Protein AF-A0A1F0BUL7-F1 (afdb_monomer_lite)

pLDDT: mean 79.04, std 14.91, range [37.12, 95.81]

Structure (mmCIF, N/CA/C/O backbone):
data_AF-A0A1F0BUL7-F1
#
_entry.id   AF-A0A1F0BUL7-F1
#
loop_
_atom_site.group_PDB
_atom_site.id
_atom_site.type_symbol
_atom_site.label_atom_id
_atom_site.label_alt_id
_atom_site.label_comp_id
_atom_site.label_asym_id
_atom_site.label_entity_id
_atom_site.label_seq_id
_atom_site.pdbx_PDB_ins_code
_atom_site.Cartn_x
_atom_site.Cartn_y
_atom_site.Cartn_z
_atom_site.occupancy
_atom_site.B_iso_or_equiv
_atom_site.auth_seq_id
_atom_site.auth_comp_id
_atom_site.auth_asym_id
_atom_site.auth_atom_id
_atom_site.pdbx_PDB_model_num
ATOM 1 N N . ASP A 1 1 ? 21.429 -2.472 -15.759 1.00 37.12 1 ASP A N 1
ATOM 2 C CA . ASP A 1 1 ? 20.897 -1.099 -15.685 1.00 37.12 1 ASP A CA 1
ATOM 3 C C . ASP A 1 1 ? 19.532 -1.030 -15.025 1.00 37.12 1 ASP A C 1
ATOM 5 O O . ASP A 1 1 ? 18.514 -1.022 -15.699 1.00 37.12 1 ASP A O 1
ATOM 9 N N . TYR A 1 2 ? 19.513 -0.992 -13.690 1.00 38.62 2 TYR A N 1
ATOM 10 C CA . TYR A 1 2 ? 18.310 -0.714 -12.889 1.00 38.62 2 TYR A CA 1
ATOM 11 C C . TYR A 1 2 ? 18.016 0.798 -12.779 1.00 38.62 2 TYR A C 1
ATOM 13 O O . TYR A 1 2 ? 16.975 1.184 -12.276 1.00 38.62 2 TYR A O 1
ATOM 21 N N . HIS A 1 3 ? 18.899 1.661 -13.296 1.00 43.03 3 HIS A N 1
ATOM 22 C CA . HIS A 1 3 ? 18.907 3.109 -13.048 1.00 43.03 3 HIS A CA 1
ATOM 23 C C . HIS A 1 3 ? 17.933 3.945 -13.894 1.00 43.03 3 HIS A C 1
ATOM 25 O O . HIS A 1 3 ? 17.942 5.166 -13.787 1.00 43.03 3 HIS A O 1
ATOM 31 N N . ASN A 1 4 ? 17.089 3.334 -14.730 1.00 53.06 4 ASN A N 1
ATOM 32 C CA . ASN A 1 4 ? 16.156 4.077 -15.583 1.00 53.06 4 ASN A CA 1
ATOM 33 C C . ASN A 1 4 ? 14.704 3.923 -15.100 1.00 53.06 4 ASN A C 1
ATOM 35 O O . ASN A 1 4 ? 13.832 3.528 -15.858 1.00 53.06 4 ASN A O 1
ATOM 39 N N . TYR A 1 5 ? 14.428 4.186 -13.820 1.00 55.31 5 TYR A N 1
ATOM 40 C CA . TYR A 1 5 ? 13.110 3.984 -13.183 1.00 55.31 5 TYR A CA 1
ATOM 41 C C . TYR A 1 5 ? 11.951 4.714 -13.883 1.00 55.31 5 TYR A C 1
ATOM 43 O O . TYR A 1 5 ? 10.801 4.287 -13.795 1.00 55.31 5 TYR A O 1
ATOM 51 N N . THR A 1 6 ? 12.246 5.754 -14.664 1.00 56.16 6 THR A N 1
ATOM 52 C CA . THR A 1 6 ? 11.278 6.403 -15.554 1.00 56.16 6 THR A CA 1
ATOM 53 C C . THR A 1 6 ? 10.736 5.457 -16.625 1.00 56.16 6 THR A C 1
ATOM 55 O O . THR A 1 6 ? 9.602 5.650 -17.045 1.00 56.16 6 THR A O 1
ATOM 58 N N . PHE A 1 7 ? 11.455 4.404 -17.039 1.00 57.78 7 PHE A N 1
ATOM 59 C CA . PHE A 1 7 ? 10.924 3.369 -17.937 1.00 57.78 7 PHE A CA 1
ATOM 60 C C . PHE A 1 7 ? 9.847 2.507 -17.261 1.00 57.78 7 PHE A C 1
ATOM 62 O O . PHE A 1 7 ? 8.979 1.986 -17.952 1.00 57.78 7 PHE A O 1
ATOM 69 N N . LEU A 1 8 ? 9.848 2.336 -15.936 1.00 59.22 8 LEU A N 1
ATOM 70 C CA . LEU A 1 8 ? 8.795 1.552 -15.280 1.00 59.22 8 LEU A CA 1
ATOM 71 C C . LEU A 1 8 ? 7.441 2.246 -15.412 1.00 59.22 8 LEU A C 1
ATOM 73 O O . LEU A 1 8 ? 6.450 1.594 -15.733 1.00 59.22 8 LEU A O 1
ATOM 77 N N . TRP A 1 9 ? 7.436 3.572 -15.277 1.00 58.75 9 TRP A N 1
ATOM 78 C CA . TRP A 1 9 ? 6.268 4.409 -15.528 1.00 58.75 9 TRP A CA 1
ATOM 79 C C . TRP A 1 9 ? 6.020 4.652 -17.038 1.00 58.75 9 TRP A C 1
ATOM 81 O O . TRP A 1 9 ? 4.972 4.273 -17.560 1.00 58.75 9 TRP A O 1
ATOM 91 N N . LYS A 1 10 ? 6.994 5.197 -17.789 1.00 56.12 10 LYS A N 1
ATOM 92 C CA . LYS A 1 10 ? 6.861 5.561 -19.224 1.00 56.12 10 LYS A CA 1
ATOM 93 C C . LYS A 1 10 ? 6.890 4.376 -20.190 1.00 56.12 10 LYS A C 1
ATOM 95 O O . LYS A 1 10 ? 6.319 4.432 -21.277 1.00 56.12 10 LYS A O 1
ATOM 100 N N . GLY A 1 11 ? 7.597 3.308 -19.842 1.00 56.84 11 GLY A N 1
ATOM 101 C CA . GLY A 1 11 ? 7.962 2.189 -20.728 1.00 56.84 11 GLY A CA 1
ATOM 102 C C . GLY A 1 11 ? 6.854 1.167 -20.939 1.00 56.84 11 GLY A C 1
ATOM 103 O O . GLY A 1 11 ? 7.089 0.066 -21.431 1.00 56.84 11 GLY A O 1
ATOM 104 N N . ARG A 1 12 ? 5.627 1.539 -20.593 1.00 62.12 12 ARG A N 1
ATOM 105 C CA . ARG A 1 12 ? 4.412 0.773 -20.819 1.00 62.12 12 ARG A CA 1
ATOM 106 C C . ARG A 1 12 ? 4.347 -0.607 -20.143 1.00 62.12 12 ARG A C 1
ATOM 108 O O . ARG A 1 12 ? 3.428 -1.371 -20.430 1.00 62.12 12 ARG A O 1
ATOM 115 N N . THR A 1 13 ? 5.274 -0.941 -19.244 1.00 70.81 13 THR A N 1
ATOM 116 C CA . THR A 1 13 ? 5.332 -2.256 -18.578 1.00 70.81 13 THR A CA 1
ATOM 117 C C . THR A 1 13 ? 4.027 -2.566 -17.845 1.00 70.81 13 THR A C 1
ATOM 119 O O . THR A 1 13 ? 3.487 -3.660 -17.993 1.00 70.81 13 THR A O 1
ATOM 122 N N . PHE A 1 14 ? 3.448 -1.573 -17.164 1.00 72.56 14 PHE A N 1
ATOM 123 C CA . PHE A 1 14 ? 2.159 -1.711 -16.486 1.00 72.56 14 PHE A CA 1
ATOM 124 C C . PHE A 1 14 ? 0.954 -1.876 -17.432 1.00 72.56 14 PHE A C 1
ATOM 126 O O . PHE A 1 14 ? -0.025 -2.492 -17.023 1.00 72.56 14 PHE A O 1
ATOM 133 N N . TYR A 1 15 ? 1.016 -1.459 -18.710 1.00 70.81 15 TYR A N 1
ATOM 134 C CA . TYR A 1 15 ? -0.077 -1.732 -19.672 1.00 70.81 15 TYR A CA 1
ATOM 135 C C . TYR A 1 15 ? -0.226 -3.228 -19.983 1.00 70.81 15 TYR A C 1
ATOM 137 O O . TYR A 1 15 ? -1.248 -3.644 -20.528 1.00 70.81 15 TYR A O 1
ATOM 145 N N . LYS A 1 16 ? 0.775 -4.054 -19.649 1.00 74.50 16 LYS A N 1
ATOM 146 C CA . LYS A 1 16 ? 0.668 -5.512 -19.777 1.00 74.50 16 LYS A CA 1
ATOM 147 C C . LYS A 1 16 ? -0.258 -6.127 -18.715 1.00 74.50 16 LYS A C 1
ATOM 149 O O . LYS A 1 16 ? -0.735 -7.241 -18.923 1.00 74.50 16 LYS A O 1
ATOM 154 N N . LEU A 1 17 ? -0.558 -5.421 -17.618 1.00 74.25 17 LEU A N 1
ATOM 155 C CA . LEU A 1 17 ? -1.517 -5.868 -16.602 1.00 74.25 17 LEU A CA 1
ATOM 156 C C . LEU A 1 17 ? -2.935 -5.418 -16.971 1.00 74.25 17 LEU A C 1
ATOM 158 O O . LEU A 1 17 ? -3.263 -4.235 -16.930 1.00 74.25 17 LEU A O 1
ATOM 162 N N . LYS A 1 18 ? -3.817 -6.379 -17.280 1.00 67.56 18 LYS A N 1
ATOM 163 C CA . LYS A 1 18 ? -5.204 -6.101 -17.713 1.00 67.56 18 LYS A CA 1
ATOM 164 C C . LYS A 1 18 ? -6.108 -5.465 -16.631 1.00 67.56 18 LYS A C 1
ATOM 166 O O . LYS A 1 18 ? -7.183 -4.962 -16.970 1.00 67.56 18 LYS A O 1
ATOM 171 N N . GLY A 1 19 ? -5.660 -5.413 -15.375 1.00 66.94 19 GLY A N 1
ATOM 172 C CA . GLY A 1 19 ? -6.408 -4.873 -14.228 1.00 66.94 19 GLY A CA 1
ATOM 173 C C . GLY A 1 19 ? -5.952 -3.505 -13.709 1.00 66.94 19 GLY A C 1
ATOM 174 O O . GLY A 1 19 ? -6.439 -3.044 -12.681 1.00 66.94 19 GLY A O 1
ATOM 175 N N . LEU A 1 20 ? -5.019 -2.840 -14.394 1.00 68.56 20 LEU A N 1
ATOM 176 C CA . LEU A 1 20 ? -4.566 -1.506 -14.001 1.00 68.56 20 LEU A CA 1
ATOM 177 C C . LEU A 1 20 ? -5.295 -0.411 -14.780 1.00 68.56 20 LEU A C 1
ATOM 179 O O . LEU A 1 20 ? -5.622 -0.553 -15.962 1.00 68.56 20 LEU A O 1
ATOM 183 N N . LYS A 1 21 ? -5.549 0.696 -14.093 1.00 66.00 21 LYS A N 1
ATOM 184 C CA . LYS A 1 21 ? -5.908 1.989 -14.653 1.00 66.00 21 LYS A CA 1
ATOM 185 C C . LYS A 1 21 ? -4.719 2.914 -14.413 1.00 66.00 21 LYS A C 1
ATOM 187 O O . LYS A 1 21 ? -4.454 3.331 -13.292 1.00 66.00 21 LYS A O 1
ATOM 192 N N . ILE A 1 22 ? -3.998 3.239 -15.478 1.00 63.38 22 ILE A N 1
ATOM 193 C CA . ILE A 1 22 ? -2.973 4.278 -15.402 1.00 63.38 22 ILE A CA 1
ATOM 194 C C . ILE A 1 22 ? -3.713 5.604 -15.255 1.00 63.38 22 ILE A C 1
ATOM 196 O O . ILE A 1 22 ? -4.494 5.981 -16.130 1.00 63.38 22 ILE A O 1
ATOM 200 N N . VAL A 1 23 ? -3.521 6.253 -14.112 1.00 59.62 23 VAL A N 1
ATOM 201 C CA . VAL A 1 23 ? -4.014 7.599 -13.850 1.00 59.62 23 VAL A CA 1
ATOM 202 C C . VAL A 1 23 ? -2.789 8.487 -13.952 1.00 59.62 23 VAL A C 1
ATOM 204 O O . VAL A 1 23 ? -2.089 8.706 -12.973 1.00 59.62 23 VAL A O 1
ATOM 207 N N . ASP A 1 24 ? -2.487 8.939 -15.168 1.00 57.34 24 ASP A N 1
ATOM 208 C CA . ASP A 1 24 ? -1.490 9.991 -15.326 1.00 57.34 24 ASP A CA 1
ATOM 209 C C . ASP A 1 24 ? -2.144 11.278 -14.843 1.00 57.34 24 ASP A C 1
ATOM 211 O O . ASP A 1 24 ? -2.910 11.929 -15.554 1.00 57.34 24 ASP A O 1
ATOM 215 N N . ASN A 1 25 ? -1.968 11.559 -13.559 1.00 51.84 25 ASN A N 1
ATOM 216 C CA . ASN A 1 25 ? -2.316 12.857 -13.044 1.00 51.84 25 ASN A CA 1
ATOM 217 C C . ASN A 1 25 ? -1.166 13.754 -13.503 1.00 51.84 25 ASN A C 1
ATOM 219 O O . ASN A 1 25 ? -0.118 13.765 -12.862 1.00 51.84 25 ASN A O 1
ATOM 223 N N . ASP A 1 26 ? -1.354 14.470 -14.619 1.00 47.72 26 ASP A N 1
ATOM 224 C CA . ASP A 1 26 ? -0.507 15.582 -15.099 1.00 47.72 26 ASP A CA 1
ATOM 225 C C . ASP A 1 26 ? -0.521 16.754 -14.084 1.00 47.72 26 ASP A C 1
ATOM 227 O O . ASP A 1 26 ? -0.686 17.930 -14.418 1.00 47.72 26 ASP A O 1
ATOM 231 N N . SER A 1 27 ? -0.429 16.431 -12.795 1.00 47.50 27 SER A N 1
ATOM 232 C CA . SER A 1 27 ? -0.406 17.361 -11.692 1.00 47.50 27 SER A CA 1
ATOM 233 C C . SER A 1 27 ? 0.855 18.198 -11.811 1.00 47.50 27 SER A C 1
ATOM 235 O O . SER A 1 27 ? 1.972 17.685 -11.886 1.00 47.50 27 SER A O 1
ATOM 237 N N . GLN A 1 28 ? 0.668 19.514 -11.788 1.00 44.41 28 GLN A N 1
ATOM 238 C CA . GLN A 1 28 ? 1.758 20.479 -11.702 1.00 44.41 28 GLN A CA 1
ATOM 239 C C . GLN A 1 28 ? 2.477 20.426 -10.339 1.00 44.41 28 GLN A C 1
ATOM 241 O O . GLN A 1 28 ? 3.481 21.117 -10.166 1.00 44.41 28 GLN A O 1
ATOM 246 N N . GLU A 1 29 ? 2.033 19.584 -9.390 1.00 51.97 29 GLU A N 1
ATOM 247 C CA . GLU A 1 29 ? 2.823 19.174 -8.220 1.00 51.97 29 GLU A CA 1
ATOM 248 C C . GLU A 1 29 ? 3.930 18.196 -8.648 1.00 51.97 29 GLU A C 1
ATOM 250 O O . GLU A 1 29 ? 3.879 16.989 -8.435 1.00 51.97 29 GLU A O 1
ATOM 255 N N . ILE A 1 30 ? 4.910 18.776 -9.337 1.00 46.59 30 ILE A N 1
ATOM 256 C CA . ILE A 1 30 ? 6.298 18.358 -9.538 1.00 46.59 30 ILE A CA 1
ATOM 257 C C . ILE A 1 30 ? 6.613 16.940 -9.016 1.00 46.59 30 ILE A C 1
ATOM 259 O O . ILE A 1 30 ? 6.948 16.736 -7.850 1.00 46.59 30 ILE A O 1
ATOM 263 N N . SER A 1 31 ? 6.574 15.979 -9.943 1.00 53.09 31 SER A N 1
ATOM 264 C CA . SER A 1 31 ? 7.235 14.669 -9.861 1.00 53.09 31 SER A CA 1
ATOM 265 C C . SER A 1 31 ? 6.485 13.486 -9.241 1.00 53.09 31 SER A C 1
ATOM 267 O O . SER A 1 31 ? 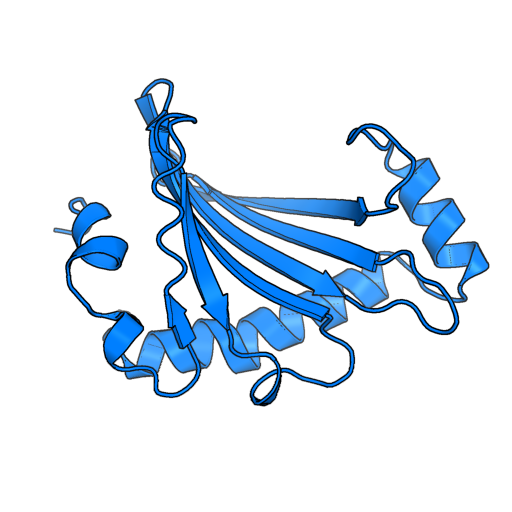7.159 12.501 -8.945 1.00 53.09 31 SER A O 1
ATOM 269 N N . ILE A 1 32 ? 5.154 13.511 -9.084 1.00 63.66 32 ILE A N 1
ATOM 270 C CA . ILE A 1 32 ? 4.381 12.318 -8.677 1.00 63.66 32 ILE A CA 1
ATOM 271 C C . ILE A 1 32 ? 3.618 11.739 -9.868 1.00 63.66 32 ILE A C 1
ATOM 273 O O . ILE A 1 32 ? 2.683 12.356 -10.364 1.00 63.66 32 ILE A O 1
ATOM 277 N N . HIS A 1 33 ? 3.964 10.521 -10.281 1.00 73.88 33 HIS A N 1
ATOM 278 C CA . HIS A 1 33 ? 3.138 9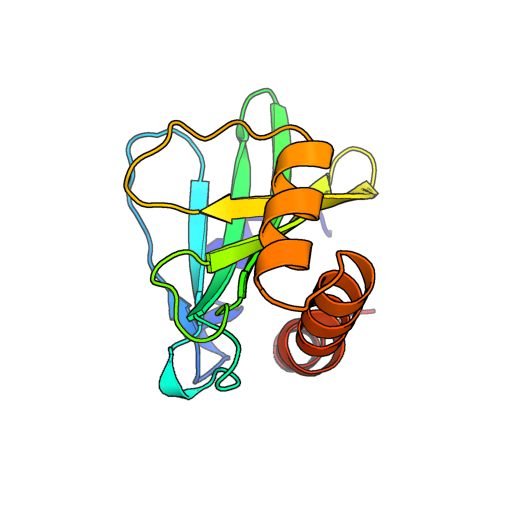.735 -11.206 1.00 73.88 33 HIS A CA 1
ATOM 279 C C . HIS A 1 33 ? 2.456 8.599 -10.459 1.00 73.88 33 HIS A C 1
ATOM 281 O O . HIS A 1 33 ? 3.103 7.978 -9.618 1.00 73.88 33 HIS A O 1
ATOM 287 N N . SER A 1 34 ? 1.203 8.274 -10.785 1.00 77.75 34 SER A N 1
ATOM 288 C CA . SER A 1 34 ? 0.489 7.165 -10.148 1.00 77.75 34 SER A CA 1
ATOM 289 C C . SER A 1 34 ? -0.116 6.170 -11.136 1.00 77.75 34 SER A C 1
ATOM 291 O O . SER A 1 34 ? -0.363 6.445 -12.311 1.00 77.75 34 SER A O 1
ATOM 293 N N . ILE A 1 35 ? -0.295 4.940 -10.662 1.00 80.69 35 ILE A N 1
ATOM 294 C CA . ILE A 1 35 ? -0.945 3.860 -11.400 1.00 80.69 35 ILE A CA 1
ATOM 295 C C . ILE A 1 35 ? -1.833 3.116 -10.420 1.00 80.69 35 ILE A C 1
ATOM 297 O O . ILE A 1 35 ? -1.327 2.472 -9.504 1.00 80.69 35 ILE A O 1
ATOM 301 N N . ASP A 1 36 ? -3.136 3.141 -10.657 1.00 84.88 36 ASP A N 1
ATOM 302 C CA . ASP A 1 36 ? -4.107 2.538 -9.755 1.00 84.88 36 ASP A CA 1
ATOM 303 C C . ASP A 1 36 ? -4.594 1.198 -10.294 1.00 84.88 36 ASP A C 1
ATOM 305 O O . ASP A 1 36 ? -4.703 0.967 -11.500 1.00 84.88 36 ASP A O 1
ATOM 309 N N . TYR A 1 37 ? -4.943 0.291 -9.396 1.00 85.81 37 TYR A N 1
ATOM 310 C CA . TYR A 1 37 ? -5.701 -0.897 -9.754 1.00 85.81 37 TYR A CA 1
ATOM 311 C C . TYR A 1 37 ? -7.165 -0.526 -9.986 1.00 85.81 37 TYR A C 1
ATOM 313 O O . TYR A 1 37 ? -7.736 0.326 -9.302 1.00 85.81 37 TYR A O 1
ATOM 321 N N . LYS A 1 38 ? -7.813 -1.196 -10.941 1.00 84.06 38 LYS A N 1
ATOM 322 C CA . LYS A 1 38 ? -9.266 -1.098 -11.087 1.00 84.06 38 LYS A CA 1
ATOM 323 C C . LYS A 1 38 ? -9.923 -1.737 -9.868 1.00 84.06 38 LYS A C 1
ATOM 325 O O . LYS A 1 38 ? -9.551 -2.835 -9.466 1.00 84.06 38 LYS A O 1
ATOM 330 N N . SER A 1 39 ? -10.949 -1.083 -9.328 1.00 80.31 39 SER A N 1
ATOM 331 C CA . SER A 1 39 ? -11.664 -1.558 -8.135 1.00 80.31 39 SER A CA 1
ATOM 332 C C . SER A 1 39 ? -12.206 -2.984 -8.274 1.00 80.31 39 SER A C 1
ATOM 334 O O . SER A 1 39 ? -12.210 -3.724 -7.298 1.00 80.31 39 SER A O 1
ATOM 336 N N . VAL A 1 40 ? -12.611 -3.389 -9.484 1.00 81.19 40 VAL A N 1
ATOM 337 C CA . VAL A 1 40 ? -13.146 -4.733 -9.777 1.00 81.19 40 VAL A CA 1
ATOM 338 C C . VAL A 1 40 ? -12.130 -5.857 -9.549 1.00 81.19 40 VAL A C 1
ATOM 340 O O . VAL A 1 40 ? -12.523 -7.004 -9.367 1.00 81.19 40 VAL A O 1
ATOM 343 N N . ASP A 1 41 ? -10.837 -5.529 -9.563 1.00 80.38 41 ASP A N 1
ATOM 344 C CA . ASP A 1 41 ? -9.736 -6.482 -9.430 1.00 80.38 41 ASP A CA 1
ATOM 345 C C . ASP A 1 41 ? -9.164 -6.517 -7.999 1.00 80.38 41 ASP A C 1
ATOM 347 O O . ASP A 1 41 ? -8.155 -7.186 -7.748 1.00 80.38 41 ASP A O 1
ATOM 351 N N . LEU A 1 42 ? -9.773 -5.781 -7.061 1.00 87.12 42 LEU A N 1
ATOM 352 C CA . LEU A 1 42 ? -9.314 -5.661 -5.680 1.00 87.12 42 LEU A CA 1
ATOM 353 C C . LEU A 1 42 ? -10.104 -6.561 -4.721 1.00 87.12 42 LEU A C 1
ATOM 355 O O . LEU A 1 42 ? -11.305 -6.761 -4.904 1.00 87.12 42 LEU A O 1
ATOM 359 N N . PRO A 1 43 ? -9.461 -7.085 -3.658 1.00 88.38 43 PRO A N 1
ATOM 360 C CA . PRO A 1 43 ? -10.186 -7.715 -2.563 1.00 88.38 43 PRO A CA 1
ATOM 361 C C . PRO A 1 43 ? -11.205 -6.746 -1.950 1.00 88.38 43 PRO A C 1
ATOM 363 O O . PRO A 1 43 ? -10.937 -5.552 -1.847 1.00 88.38 43 PRO A O 1
ATOM 366 N N . ASN A 1 44 ? -12.338 -7.263 -1.465 1.00 88.56 44 ASN A N 1
ATOM 367 C CA . ASN A 1 44 ? -13.426 -6.437 -0.916 1.00 88.56 44 ASN A CA 1
ATOM 368 C C . ASN A 1 44 ? -12.989 -5.511 0.227 1.00 88.56 44 ASN A C 1
ATOM 370 O O . ASN A 1 44 ? -13.577 -4.447 0.419 1.00 88.56 44 ASN A O 1
ATOM 374 N N . THR A 1 45 ? -11.972 -5.913 0.988 1.00 90.75 45 THR A N 1
ATOM 375 C CA . THR A 1 45 ? -11.431 -5.130 2.099 1.00 90.75 45 THR A CA 1
ATOM 376 C C . THR A 1 45 ? -10.526 -3.984 1.649 1.00 90.75 45 THR A C 1
ATOM 378 O O . THR A 1 45 ? -10.211 -3.110 2.449 1.00 90.75 45 THR A O 1
ATOM 381 N N . ILE A 1 46 ? -10.155 -3.924 0.369 1.00 92.19 46 ILE A N 1
ATOM 382 C CA . ILE A 1 46 ? -9.334 -2.861 -0.205 1.00 92.19 46 ILE A CA 1
ATOM 383 C C . ILE A 1 46 ? -10.236 -1.839 -0.906 1.00 92.19 46 ILE A C 1
ATOM 385 O O . ILE A 1 46 ? -11.044 -2.162 -1.779 1.00 92.19 46 ILE A O 1
ATOM 389 N N . HIS A 1 47 ? -10.108 -0.580 -0.491 1.00 90.31 47 HIS A N 1
ATOM 390 C CA . HIS A 1 47 ? -10.734 0.577 -1.118 1.00 90.31 47 HIS A CA 1
ATOM 391 C C . HIS A 1 47 ? -10.049 0.968 -2.415 1.00 90.31 47 HIS A C 1
ATOM 393 O O . HIS A 1 47 ? -10.698 1.032 -3.458 1.00 90.31 47 HIS A O 1
ATOM 399 N N . SER A 1 48 ? -8.750 1.212 -2.333 1.00 89.62 48 SER A N 1
ATOM 400 C CA . SER A 1 48 ? -7.892 1.538 -3.460 1.00 89.62 48 SER A CA 1
ATOM 401 C C . SER A 1 48 ? -6.512 0.946 -3.216 1.00 89.62 48 SER A C 1
ATOM 403 O O . SER A 1 48 ? -6.105 0.702 -2.079 1.00 89.62 48 SER A O 1
ATOM 405 N N . LEU A 1 49 ? -5.814 0.676 -4.306 1.00 91.12 49 LEU A N 1
ATOM 406 C CA . LEU A 1 49 ? -4.442 0.200 -4.312 1.00 91.12 49 LEU A CA 1
ATOM 407 C C . LEU A 1 49 ? -3.787 0.797 -5.548 1.00 91.12 49 LEU A C 1
ATOM 409 O O . LEU A 1 49 ? -4.357 0.713 -6.639 1.00 91.12 49 LEU A O 1
ATOM 413 N N . GLY A 1 50 ? -2.597 1.355 -5.385 1.00 88.12 50 GLY A N 1
ATOM 414 C CA . GLY A 1 50 ? -1.872 1.958 -6.489 1.00 88.12 50 GLY A CA 1
ATOM 415 C C . GLY A 1 50 ? -0.385 2.081 -6.213 1.00 88.12 50 GLY A C 1
ATOM 416 O O . GLY A 1 50 ? 0.075 1.967 -5.078 1.00 88.12 50 GLY A O 1
ATOM 417 N N . TYR A 1 51 ? 0.362 2.293 -7.286 1.00 85.88 51 TYR A N 1
ATOM 418 C CA . TYR A 1 51 ? 1.756 2.698 -7.242 1.00 85.88 51 TYR A CA 1
ATOM 419 C C . TYR A 1 51 ? 1.830 4.212 -7.357 1.00 85.88 51 TYR A C 1
ATOM 421 O O . TYR A 1 51 ? 1.077 4.801 -8.131 1.00 85.88 51 TYR A O 1
ATOM 429 N N . TYR A 1 52 ? 2.787 4.819 -6.671 1.00 82.12 52 TYR A N 1
ATOM 430 C CA . TYR A 1 52 ? 3.185 6.197 -6.909 1.00 82.12 52 TYR A CA 1
ATOM 431 C C . TYR A 1 52 ? 4.702 6.289 -7.062 1.00 82.12 52 TYR A C 1
ATOM 433 O O . TYR A 1 52 ? 5.455 5.511 -6.481 1.00 82.12 52 TYR A O 1
ATOM 441 N N . PHE A 1 53 ? 5.168 7.221 -7.882 1.00 80.44 53 PHE A N 1
ATOM 442 C CA . PHE A 1 53 ? 6.577 7.363 -8.228 1.00 80.44 53 PHE A CA 1
ATOM 443 C C . PHE A 1 53 ? 7.002 8.807 -8.032 1.00 80.44 53 PHE A C 1
ATOM 445 O O . PHE A 1 53 ? 6.434 9.686 -8.670 1.00 80.44 53 PHE A O 1
ATOM 452 N N . TYR A 1 54 ? 8.024 9.017 -7.203 1.00 77.81 54 TYR A N 1
ATOM 453 C CA . TYR A 1 54 ? 8.734 10.283 -7.069 1.00 77.81 54 TYR A CA 1
ATOM 454 C C . TYR A 1 54 ? 10.004 10.234 -7.912 1.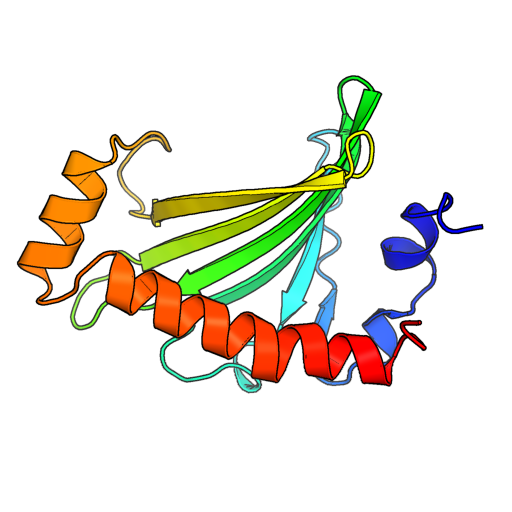00 77.81 54 TYR A C 1
ATOM 456 O O . TYR A 1 54 ? 10.882 9.415 -7.633 1.00 77.81 54 TYR A O 1
ATOM 464 N N . PHE A 1 55 ? 10.129 11.107 -8.915 1.00 74.50 55 PHE A N 1
ATOM 465 C CA . PHE A 1 55 ? 11.347 11.217 -9.730 1.00 74.50 55 PHE A CA 1
ATOM 466 C C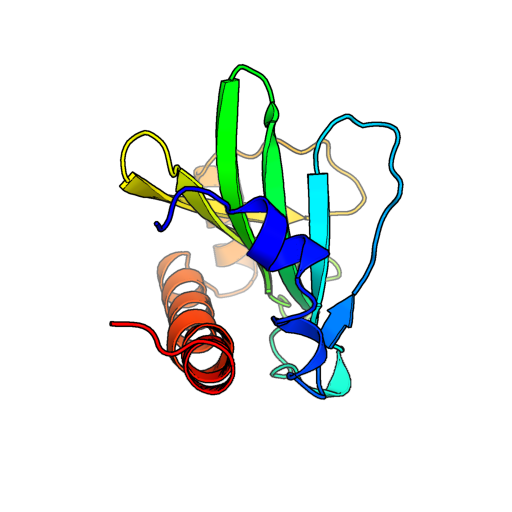 . PHE A 1 55 ? 12.045 12.566 -9.531 1.00 74.50 55 PHE A C 1
ATOM 468 O O . PHE A 1 55 ? 11.540 13.609 -9.944 1.00 74.50 55 PHE A O 1
ATOM 475 N N . GLY A 1 56 ? 13.236 12.544 -8.929 1.00 67.50 56 GLY A N 1
ATOM 476 C CA . GLY A 1 56 ? 14.100 13.723 -8.804 1.00 67.50 56 GLY A CA 1
ATOM 477 C C . GLY A 1 56 ? 13.566 14.818 -7.875 1.00 67.50 56 GLY A C 1
ATOM 478 O O . GLY A 1 56 ? 14.093 15.928 -7.886 1.00 67.50 56 GLY A O 1
ATOM 479 N N . PHE A 1 57 ? 12.540 14.530 -7.068 1.00 67.00 57 PHE A N 1
ATOM 480 C CA . PHE A 1 57 ? 12.055 15.462 -6.054 1.00 67.00 57 PHE A CA 1
ATOM 481 C C . PHE A 1 57 ? 13.091 15.552 -4.931 1.00 67.00 57 PHE A C 1
ATOM 483 O O . PHE A 1 57 ? 13.353 14.554 -4.264 1.00 67.00 57 PHE A O 1
ATOM 490 N N . GLN A 1 58 ? 13.703 16.728 -4.753 1.00 68.38 58 GLN A N 1
ATOM 491 C CA . GLN A 1 58 ? 14.826 16.931 -3.822 1.00 68.38 58 GLN A CA 1
ATOM 492 C C . GLN A 1 58 ? 15.959 15.906 -4.021 1.00 68.38 58 GLN A C 1
ATOM 494 O O . GLN A 1 58 ? 16.469 15.345 -3.058 1.00 68.38 58 GLN A O 1
ATOM 499 N N . GLU A 1 59 ? 16.301 15.611 -5.280 1.00 70.75 59 GLU A N 1
ATOM 500 C CA . GLU A 1 59 ? 17.316 14.607 -5.654 1.00 70.75 59 GLU A CA 1
ATOM 501 C C . GLU A 1 59 ? 16.966 13.161 -5.248 1.00 70.75 59 GLU A C 1
ATOM 503 O O . GLU A 1 59 ? 17.753 12.241 -5.458 1.00 70.75 59 GLU A O 1
ATOM 508 N N . MET A 1 60 ? 15.756 12.917 -4.735 1.00 70.06 60 MET A N 1
ATOM 509 C CA . MET A 1 60 ? 15.307 11.588 -4.340 1.00 70.06 60 MET A CA 1
ATOM 510 C C . MET A 1 60 ? 14.507 10.905 -5.452 1.00 70.06 60 MET A C 1
ATOM 512 O O . MET A 1 60 ? 13.696 11.523 -6.147 1.00 70.06 60 MET A O 1
ATOM 516 N N . THR A 1 61 ? 14.703 9.591 -5.585 1.00 80.06 61 THR A N 1
ATOM 517 C CA . THR A 1 61 ? 13.802 8.717 -6.335 1.00 80.06 61 THR A CA 1
ATOM 518 C C . THR A 1 61 ? 13.170 7.742 -5.359 1.00 80.06 61 THR A C 1
ATOM 520 O O . THR A 1 61 ? 13.874 6.966 -4.713 1.00 80.06 61 THR A O 1
ATOM 523 N N . LYS A 1 62 ? 11.842 7.779 -5.251 1.00 83.69 62 LYS A N 1
ATOM 524 C CA . LYS A 1 62 ? 11.097 6.866 -4.383 1.00 83.69 62 LYS A CA 1
ATOM 525 C C . LYS A 1 62 ? 9.994 6.176 -5.160 1.00 83.69 62 LYS A C 1
ATOM 527 O O . LYS A 1 62 ? 9.330 6.791 -5.994 1.00 83.69 62 LYS A O 1
ATOM 532 N N . VAL A 1 63 ? 9.804 4.896 -4.875 1.00 85.56 63 VAL A N 1
ATOM 533 C CA . VAL A 1 63 ? 8.699 4.103 -5.407 1.00 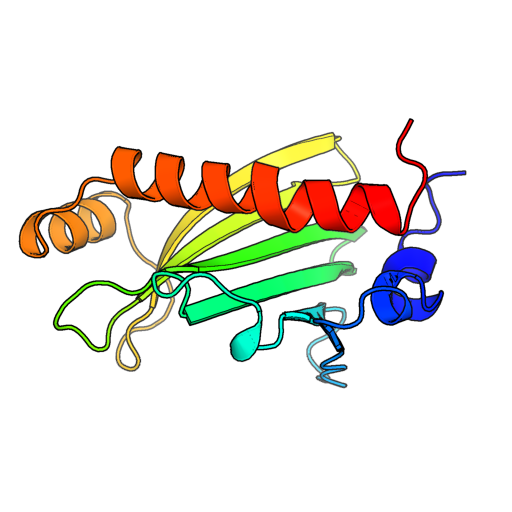85.56 63 VAL A CA 1
ATOM 534 C C . VAL A 1 63 ? 7.799 3.736 -4.248 1.00 85.56 63 VAL A C 1
ATOM 536 O O . VAL A 1 63 ? 8.242 3.133 -3.275 1.00 85.56 63 VAL A O 1
ATOM 539 N N . GLY A 1 64 ? 6.542 4.122 -4.356 1.00 88.38 64 GLY A N 1
ATOM 540 C CA . GLY A 1 64 ? 5.536 3.910 -3.346 1.00 88.38 64 GLY A CA 1
ATOM 541 C C . GLY A 1 64 ? 4.446 2.959 -3.791 1.00 88.38 64 GLY A C 1
ATOM 542 O O . GLY A 1 64 ? 4.094 2.903 -4.970 1.00 88.38 64 GLY A O 1
ATOM 543 N N . ILE A 1 65 ? 3.889 2.236 -2.831 1.00 91.69 65 ILE A N 1
ATOM 544 C CA . ILE A 1 65 ? 2.616 1.535 -2.968 1.00 91.69 65 ILE A CA 1
ATOM 545 C C . ILE A 1 65 ? 1.702 2.081 -1.880 1.00 91.69 65 ILE A C 1
ATOM 547 O O . ILE A 1 65 ? 2.016 1.912 -0.704 1.00 91.69 65 ILE A O 1
ATOM 551 N N . GLU A 1 66 ? 0.594 2.707 -2.271 1.00 91.88 66 GLU A N 1
ATOM 552 C CA . GLU A 1 66 ? -0.471 3.110 -1.349 1.00 91.88 66 GLU A CA 1
ATOM 553 C C . GLU A 1 66 ? -1.568 2.044 -1.374 1.00 91.88 66 GLU A C 1
ATOM 555 O O . GLU A 1 66 ? -2.098 1.692 -2.433 1.00 91.88 66 GLU A O 1
ATOM 560 N N . MET A 1 67 ? -1.920 1.529 -0.197 1.00 93.56 67 MET A N 1
ATOM 561 C CA . MET A 1 67 ? -3.075 0.660 0.009 1.00 93.56 67 MET A CA 1
ATOM 562 C C . MET A 1 67 ? -4.049 1.306 0.974 1.00 93.56 67 MET A C 1
ATOM 564 O O . MET A 1 67 ? -3.729 1.513 2.137 1.00 93.56 67 MET A O 1
ATOM 568 N N . ARG A 1 68 ? -5.277 1.541 0.522 1.00 92.50 68 ARG A N 1
ATOM 569 C CA . ARG A 1 68 ? -6.360 2.049 1.358 1.00 92.50 68 ARG A CA 1
ATOM 570 C C . ARG A 1 68 ? -7.283 0.900 1.741 1.00 92.50 68 ARG A C 1
ATOM 572 O O . ARG A 1 68 ? -7.991 0.370 0.892 1.00 92.50 68 ARG A O 1
ATOM 579 N N . LEU A 1 69 ? -7.284 0.506 3.005 1.00 93.56 69 LEU A N 1
ATOM 580 C CA . LEU A 1 69 ? -8.120 -0.545 3.576 1.00 93.56 69 LEU A CA 1
ATOM 581 C C . LEU A 1 69 ? -9.448 0.038 4.066 1.00 93.56 69 LEU A C 1
ATOM 583 O O . LEU A 1 69 ? -9.502 1.113 4.669 1.00 93.56 69 LEU A O 1
ATOM 587 N N . ARG A 1 70 ? -10.531 -0.701 3.829 1.00 91.50 70 ARG A N 1
ATOM 588 C CA . ARG A 1 70 ? -11.860 -0.400 4.362 1.00 91.50 70 ARG A CA 1
ATOM 589 C C . ARG A 1 70 ? -11.919 -0.782 5.827 1.00 91.50 70 ARG A C 1
ATOM 591 O O . ARG A 1 70 ? -11.567 -1.902 6.194 1.00 91.50 70 ARG A O 1
ATOM 598 N N . ILE A 1 71 ? -12.467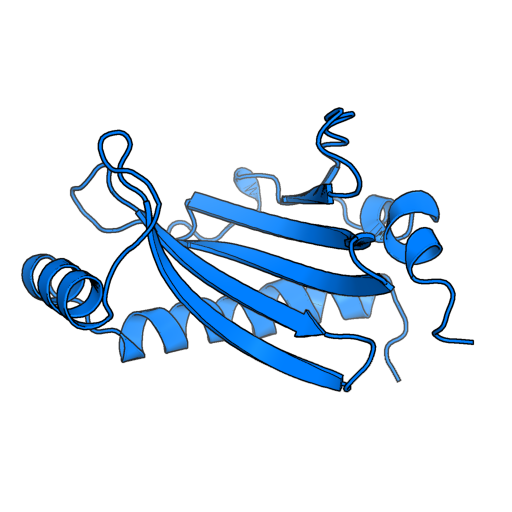 0.111 6.636 1.00 90.75 71 ILE A N 1
ATOM 599 C CA . ILE A 1 71 ? -12.824 -0.197 8.012 1.00 90.75 71 ILE A CA 1
ATOM 600 C C . ILE A 1 71 ? -14.344 -0.395 8.064 1.00 90.75 71 ILE A C 1
ATOM 602 O O . ILE A 1 71 ? -15.084 0.439 7.539 1.00 90.75 71 ILE A O 1
ATOM 606 N N . PRO A 1 72 ? -14.845 -1.521 8.607 1.00 86.25 72 PRO A N 1
ATOM 607 C CA . PRO A 1 72 ? -16.277 -1.789 8.632 1.00 86.25 72 PRO A CA 1
ATOM 608 C C . PRO A 1 72 ? -17.065 -0.682 9.336 1.00 86.25 72 PRO A C 1
ATOM 610 O O . PRO A 1 72 ? -16.670 -0.206 10.401 1.00 86.25 72 PRO A O 1
ATOM 613 N N . ASN A 1 73 ? -18.220 -0.337 8.762 1.00 85.94 73 ASN A N 1
ATOM 614 C CA . ASN A 1 73 ? -19.185 0.610 9.328 1.00 85.94 73 ASN A CA 1
ATOM 615 C C . ASN A 1 73 ? -18.637 2.033 9.545 1.00 85.94 73 ASN A C 1
ATOM 617 O O . ASN A 1 73 ? -19.103 2.743 10.433 1.00 85.94 73 ASN A O 1
ATOM 621 N N . THR A 1 74 ? -17.655 2.458 8.749 1.00 86.44 74 THR A N 1
ATOM 622 C CA . THR A 1 74 ? -17.152 3.835 8.750 1.00 86.44 74 THR A CA 1
ATOM 623 C C . THR A 1 74 ? -16.791 4.285 7.337 1.00 86.44 74 THR A C 1
ATOM 625 O O . THR A 1 74 ? -16.465 3.473 6.470 1.00 86.44 74 THR A O 1
ATOM 628 N N . GLU A 1 75 ? -16.884 5.592 7.109 1.00 84.25 75 GLU A N 1
ATOM 629 C CA . GLU A 1 75 ? -16.410 6.253 5.889 1.00 84.25 75 GLU A CA 1
ATOM 630 C C . GLU A 1 75 ? -14.887 6.463 5.920 1.00 84.25 75 GLU A C 1
ATOM 632 O O . GLU A 1 75 ? -14.259 6.642 4.879 1.00 84.25 75 GLU A O 1
ATOM 637 N N . THR A 1 76 ? -14.277 6.383 7.107 1.00 86.94 76 THR A N 1
ATOM 638 C CA . THR A 1 76 ? -12.829 6.465 7.298 1.00 86.94 76 THR A CA 1
ATOM 639 C C . THR A 1 76 ? -12.148 5.189 6.812 1.00 86.94 76 THR A C 1
ATOM 641 O O . THR A 1 76 ? -12.559 4.068 7.120 1.00 86.94 76 THR A O 1
ATOM 644 N N . SER A 1 77 ? -11.044 5.354 6.097 1.00 89.38 77 SER A N 1
ATOM 645 C CA . SER A 1 77 ? -10.189 4.250 5.664 1.00 89.38 77 SER A CA 1
ATOM 646 C C . SER A 1 77 ? -8.836 4.281 6.356 1.00 89.38 77 SER A C 1
ATOM 648 O O . SER A 1 77 ? -8.423 5.314 6.871 1.00 89.38 77 SER A O 1
ATOM 650 N N . ILE A 1 78 ? -8.114 3.165 6.318 1.00 91.94 78 ILE A N 1
ATOM 651 C CA . ILE A 1 78 ? -6.720 3.096 6.766 1.00 91.94 78 ILE A CA 1
ATOM 652 C C . ILE A 1 78 ? -5.812 2.997 5.555 1.00 91.94 78 ILE A C 1
ATOM 654 O O . ILE A 1 78 ? -5.938 2.071 4.763 1.00 91.94 78 ILE A O 1
ATOM 658 N N . ASN A 1 79 ? -4.886 3.928 5.425 1.00 91.50 79 ASN A N 1
ATOM 659 C CA . ASN A 1 79 ? -3.832 3.897 4.436 1.00 91.50 79 ASN A CA 1
ATOM 660 C C . ASN A 1 79 ? -2.623 3.155 5.013 1.00 91.50 79 ASN A C 1
ATOM 662 O O . ASN A 1 79 ? -2.222 3.367 6.159 1.00 91.50 79 ASN A O 1
ATOM 666 N N . VAL A 1 80 ? -2.055 2.269 4.203 1.00 93.38 80 VAL A N 1
ATOM 667 C CA . VAL A 1 80 ? -0.784 1.597 4.442 1.00 93.38 80 VAL A CA 1
ATOM 668 C C . VAL A 1 80 ? 0.102 1.881 3.243 1.00 93.38 80 VAL A C 1
ATOM 670 O O . VAL A 1 80 ? -0.172 1.401 2.141 1.00 93.38 80 VAL A O 1
ATOM 673 N N . ASP A 1 81 ? 1.169 2.634 3.477 1.00 91.56 81 ASP A N 1
ATOM 674 C CA . ASP A 1 81 ? 2.126 3.008 2.446 1.00 91.56 81 ASP A CA 1
ATOM 675 C C . ASP A 1 81 ? 3.405 2.205 2.600 1.00 91.56 81 ASP A C 1
ATOM 677 O O . ASP A 1 81 ? 3.964 2.123 3.692 1.00 91.56 81 ASP A O 1
ATOM 681 N N . TYR A 1 82 ? 3.887 1.651 1.495 1.00 92.81 82 TYR A N 1
ATOM 682 C CA . TYR A 1 82 ? 5.211 1.049 1.391 1.00 92.81 82 TYR A CA 1
ATOM 683 C C . TYR A 1 82 ? 6.062 1.959 0.523 1.00 92.81 82 TYR A C 1
ATOM 685 O O . TYR A 1 82 ? 5.793 2.078 -0.671 1.00 92.81 82 TYR A O 1
ATOM 693 N N . LEU A 1 83 ? 7.069 2.596 1.111 1.00 90.25 83 LEU A N 1
ATOM 694 C CA . LEU A 1 83 ? 7.921 3.561 0.433 1.00 90.25 83 LEU A CA 1
ATOM 695 C C . LEU A 1 83 ? 9.329 2.995 0.298 1.00 90.25 83 LEU A C 1
ATOM 697 O O . LEU A 1 83 ? 10.052 2.852 1.281 1.00 90.25 83 LEU A O 1
ATOM 701 N N . TYR A 1 84 ? 9.706 2.659 -0.928 1.00 88.88 84 TYR A N 1
ATOM 702 C CA . TYR A 1 84 ? 11.050 2.217 -1.257 1.00 88.88 84 TYR A CA 1
ATOM 703 C C . TYR A 1 84 ? 11.888 3.404 -1.725 1.00 88.88 84 TYR A C 1
ATOM 705 O O . TYR A 1 84 ? 11.596 4.008 -2.762 1.00 88.88 84 TYR A O 1
ATOM 713 N N . ASP A 1 85 ? 12.932 3.733 -0.970 1.00 86.25 85 ASP A N 1
ATOM 714 C CA . ASP A 1 85 ? 13.927 4.720 -1.370 1.00 86.25 85 ASP A CA 1
ATOM 715 C C . ASP A 1 85 ? 15.027 4.032 -2.177 1.00 86.25 85 ASP A C 1
ATOM 717 O O . ASP A 1 85 ? 15.771 3.172 -1.701 1.00 86.25 85 ASP A O 1
ATOM 721 N N . VAL A 1 86 ? 15.108 4.415 -3.445 1.00 82.69 86 VAL A N 1
ATOM 722 C CA . VAL A 1 86 ? 16.028 3.819 -4.408 1.00 82.69 86 VAL A CA 1
ATOM 723 C C . VAL A 1 86 ? 17.480 4.181 -4.099 1.00 82.69 86 VAL A C 1
ATOM 725 O O . VAL A 1 86 ? 18.386 3.410 -4.417 1.00 82.69 86 VAL A O 1
ATOM 728 N N . ASN A 1 87 ? 17.718 5.338 -3.482 1.00 82.56 87 ASN A N 1
ATOM 729 C CA . ASN A 1 87 ? 19.064 5.849 -3.254 1.00 82.56 87 ASN A CA 1
ATOM 730 C C . ASN A 1 87 ? 19.790 5.067 -2.157 1.00 82.56 87 ASN A C 1
ATOM 732 O O . ASN A 1 87 ? 20.982 4.798 -2.277 1.00 82.56 87 ASN A O 1
ATOM 736 N N . ASN A 1 88 ? 19.074 4.695 -1.092 1.00 86.69 88 ASN A N 1
ATOM 737 C CA . ASN A 1 88 ? 19.633 3.983 0.063 1.00 86.69 88 ASN A CA 1
ATOM 738 C C . ASN A 1 88 ? 19.122 2.534 0.204 1.00 86.69 88 ASN A C 1
ATOM 740 O O . ASN A 1 88 ? 19.541 1.826 1.121 1.00 86.69 88 ASN A O 1
ATOM 744 N N . GLN A 1 89 ? 18.250 2.092 -0.707 1.00 86.94 89 GLN A N 1
ATOM 745 C CA . GLN A 1 89 ? 17.673 0.747 -0.773 1.00 86.94 89 GLN A CA 1
ATOM 746 C C . GLN A 1 89 ? 16.864 0.348 0.472 1.00 86.94 89 GLN A C 1
ATOM 748 O O . GLN A 1 89 ? 16.774 -0.837 0.799 1.00 86.94 89 GLN A O 1
ATOM 753 N N . GLN A 1 90 ? 16.262 1.319 1.161 1.00 89.75 90 GLN A N 1
ATOM 754 C CA . GLN A 1 90 ? 15.418 1.079 2.330 1.00 89.75 90 GLN A CA 1
ATOM 755 C C . GLN A 1 90 ? 13.939 1.021 1.951 1.00 89.75 90 GLN A C 1
ATOM 757 O O . GLN A 1 90 ? 13.463 1.781 1.110 1.00 89.75 90 GLN A O 1
ATOM 762 N N . LEU A 1 91 ? 13.210 0.115 2.606 1.00 90.31 91 LEU A N 1
ATOM 763 C CA . LEU A 1 91 ? 11.756 0.033 2.533 1.00 90.31 91 LEU A CA 1
ATOM 764 C C . LEU A 1 91 ? 11.168 0.490 3.865 1.00 90.31 91 LEU A C 1
ATOM 766 O O . LEU A 1 91 ? 11.322 -0.185 4.882 1.00 90.31 91 LEU A O 1
ATOM 770 N N . GLU A 1 92 ? 10.457 1.606 3.839 1.00 91.44 92 GLU A N 1
ATOM 771 C CA . GLU A 1 92 ? 9.712 2.120 4.981 1.00 91.44 92 GLU A CA 1
ATOM 772 C C . GLU A 1 92 ? 8.228 1.782 4.834 1.00 91.44 92 GLU A C 1
ATOM 774 O O . GLU A 1 92 ? 7.708 1.647 3.723 1.00 91.44 92 GLU A O 1
ATOM 779 N N . ARG A 1 93 ? 7.538 1.633 5.968 1.00 91.88 93 ARG A N 1
ATOM 780 C CA . ARG A 1 93 ? 6.093 1.412 5.999 1.00 91.88 93 ARG A CA 1
ATOM 781 C C . ARG A 1 93 ? 5.423 2.417 6.918 1.00 91.88 93 ARG A C 1
ATOM 783 O O . ARG A 1 93 ? 5.770 2.492 8.095 1.00 91.88 93 ARG A O 1
ATOM 790 N N . PHE A 1 94 ? 4.411 3.097 6.398 1.00 90.62 94 PHE A N 1
ATOM 791 C CA . PHE A 1 94 ? 3.610 4.070 7.133 1.00 90.62 94 PHE A CA 1
ATOM 792 C C . PHE A 1 94 ? 2.163 3.597 7.222 1.00 90.62 94 PHE A C 1
ATOM 794 O O . PHE A 1 94 ? 1.665 2.936 6.314 1.00 90.62 94 PHE A O 1
ATOM 801 N N . ILE A 1 95 ? 1.501 3.901 8.339 1.00 91.06 95 ILE A N 1
ATOM 802 C CA . ILE A 1 95 ? 0.088 3.583 8.558 1.00 91.06 95 ILE A CA 1
ATOM 803 C C . ILE A 1 95 ? -0.580 4.820 9.134 1.00 91.06 95 ILE A C 1
ATOM 805 O O . ILE A 1 95 ? -0.114 5.364 10.134 1.00 91.06 95 ILE A O 1
ATOM 809 N N . TRP A 1 96 ? -1.667 5.246 8.510 1.00 88.75 96 TRP A N 1
ATOM 810 C CA . TRP A 1 96 ? -2.437 6.418 8.911 1.00 88.75 96 TRP A CA 1
ATOM 811 C C . TRP A 1 96 ? -3.891 6.239 8.473 1.00 88.75 96 TRP A C 1
ATOM 813 O O . TRP A 1 96 ? -4.168 5.436 7.589 1.00 88.75 96 TRP A O 1
ATOM 823 N N . TYR A 1 97 ? -4.846 6.928 9.096 1.00 82.81 97 TYR A N 1
ATOM 824 C CA . TYR A 1 97 ? -6.238 6.881 8.641 1.00 82.81 97 TYR A CA 1
ATOM 825 C C . TYR A 1 97 ? -6.565 8.099 7.784 1.00 82.81 97 TYR A C 1
ATOM 827 O O . TYR A 1 97 ? -6.146 9.210 8.078 1.00 82.81 97 TYR A O 1
ATOM 835 N N . HIS A 1 98 ? -7.323 7.905 6.716 1.00 72.88 98 HIS A N 1
ATOM 836 C CA . HIS A 1 98 ? -7.861 8.996 5.921 1.00 72.88 98 HIS A CA 1
ATOM 837 C C . HIS A 1 98 ? -9.307 9.233 6.341 1.00 72.88 98 HIS A C 1
ATOM 839 O O . HIS A 1 98 ? -10.161 8.368 6.134 1.00 72.88 98 HIS A O 1
ATOM 845 N N . ASP A 1 99 ? -9.575 10.396 6.926 1.00 72.12 99 ASP A N 1
ATOM 846 C CA . ASP A 1 99 ? -10.919 10.949 7.012 1.00 72.12 99 ASP A CA 1
ATOM 847 C C . ASP A 1 99 ? -11.004 12.179 6.084 1.00 72.12 99 ASP A C 1
ATOM 849 O O . ASP A 1 99 ? -9.998 12.826 5.786 1.00 72.12 99 ASP A O 1
ATOM 853 N N . GLU A 1 100 ? -12.197 12.490 5.578 1.00 62.69 100 GLU A N 1
ATOM 854 C CA . GLU A 1 100 ? -12.402 13.648 4.694 1.00 62.69 100 GLU A CA 1
ATOM 855 C C . GLU A 1 100 ? -12.365 14.994 5.449 1.00 62.69 100 GLU A C 1
ATOM 857 O O . GLU A 1 100 ? -12.576 16.047 4.849 1.00 62.69 100 GLU A O 1
ATOM 862 N N . LYS A 1 101 ? -12.142 14.980 6.771 1.00 63.66 101 LYS A N 1
ATOM 863 C CA . LYS A 1 101 ? -12.356 16.124 7.672 1.00 63.66 101 LYS A CA 1
ATOM 864 C C . LYS A 1 101 ? -11.073 16.662 8.315 1.00 63.66 101 LYS A C 1
ATOM 866 O O . LYS A 1 101 ? -11.113 17.762 8.859 1.00 63.66 101 LYS A O 1
ATOM 871 N N . SER A 1 102 ? -9.966 15.931 8.257 1.00 57.47 102 SER A N 1
ATOM 872 C CA . SER A 1 102 ? -8.757 16.181 9.040 1.00 57.47 102 SER A CA 1
ATOM 873 C C . SER A 1 102 ? -7.520 16.341 8.151 1.00 57.47 102 SER A C 1
ATOM 875 O O . SER A 1 102 ? -7.300 15.622 7.171 1.00 57.47 102 SER A O 1
ATOM 877 N N . GLU A 1 103 ? -6.660 17.289 8.524 1.00 54.03 103 GLU A N 1
ATOM 878 C CA . GLU A 1 103 ? -5.396 17.576 7.846 1.00 54.03 103 GLU A CA 1
ATOM 879 C C . GLU A 1 103 ? -4.317 16.538 8.214 1.00 54.03 103 GLU A C 1
ATOM 881 O O . GLU A 1 103 ? -3.695 16.621 9.263 1.00 54.03 103 GLU A O 1
ATOM 886 N N . ARG A 1 104 ? -4.135 15.546 7.330 1.00 59.16 104 ARG A N 1
ATOM 887 C CA . ARG A 1 104 ? -2.954 14.713 6.960 1.00 59.16 104 ARG A CA 1
ATOM 888 C C . ARG A 1 104 ? -1.840 14.313 7.962 1.00 59.16 104 ARG A C 1
ATOM 890 O O . ARG A 1 104 ? -0.914 13.635 7.526 1.00 59.16 104 ARG A O 1
ATOM 897 N N . TYR A 1 105 ? -1.900 14.602 9.259 1.00 60.03 105 TYR A N 1
ATOM 898 C CA . TYR A 1 105 ? -0.855 14.207 10.216 1.00 60.03 105 TYR A CA 1
ATOM 899 C C . TYR A 1 105 ? -1.450 13.557 11.466 1.00 60.03 105 TYR A C 1
ATOM 901 O O . TYR A 1 105 ? -2.119 14.213 12.261 1.00 60.03 105 TYR A O 1
ATOM 909 N N . TYR A 1 106 ? -1.162 12.266 11.657 1.00 70.50 106 TYR A N 1
ATOM 910 C CA . TYR A 1 106 ? -1.628 11.494 12.809 1.00 70.50 106 TYR A CA 1
ATOM 911 C C . TYR A 1 106 ? -0.455 10.895 13.573 1.00 70.50 106 TYR A C 1
ATOM 913 O O . TYR A 1 106 ? 0.453 10.297 12.995 1.00 70.50 106 TYR A O 1
ATOM 921 N N . HIS A 1 107 ? -0.497 11.018 14.894 1.00 79.94 107 HIS A N 1
ATOM 922 C CA . HIS A 1 107 ? 0.368 10.270 15.790 1.00 79.94 107 HIS A CA 1
ATOM 923 C C . HIS A 1 107 ? -0.030 8.790 15.807 1.00 79.94 107 HIS A C 1
ATOM 925 O O . HIS A 1 107 ? -1.202 8.444 15.644 1.00 79.94 107 HIS A O 1
ATOM 931 N N . GLN A 1 108 ? 0.939 7.911 16.081 1.00 84.56 108 GLN A N 1
ATOM 932 C CA . GLN A 1 108 ? 0.711 6.465 16.179 1.00 84.56 108 GLN A CA 1
ATOM 933 C C . GLN A 1 108 ? -0.441 6.117 17.136 1.00 84.56 108 GLN A C 1
ATOM 935 O O . GLN A 1 108 ? -1.299 5.313 16.782 1.00 84.56 108 GLN A O 1
ATOM 940 N N . SER A 1 109 ? -0.509 6.775 18.298 1.00 86.69 109 SER A N 1
ATOM 941 C CA . SER A 1 109 ? -1.578 6.561 19.280 1.00 86.69 109 SER A CA 1
ATOM 942 C C . SER A 1 109 ? -2.970 6.859 18.721 1.00 86.69 109 SER A C 1
ATOM 944 O O . SER A 1 109 ? -3.914 6.142 19.022 1.00 86.69 109 SER A O 1
ATOM 946 N N . GLN A 1 110 ? -3.113 7.864 17.852 1.00 88.12 110 GLN A N 1
ATOM 947 C CA . GLN A 1 110 ? -4.404 8.198 17.241 1.00 88.12 110 GLN A CA 1
ATOM 948 C C . GLN A 1 110 ? -4.862 7.108 16.267 1.00 88.12 110 GLN A C 1
ATOM 950 O O . GLN A 1 110 ? -6.050 6.792 16.205 1.00 88.12 110 GLN A O 1
ATOM 955 N N . VAL A 1 111 ? -3.923 6.513 15.526 1.00 89.12 111 VAL A N 1
ATOM 956 C CA . VAL A 1 111 ? -4.204 5.383 14.630 1.00 89.12 111 VAL A CA 1
ATOM 957 C C . VAL A 1 111 ? -4.589 4.146 15.441 1.00 89.12 111 VAL A C 1
ATOM 959 O O . VAL A 1 111 ? -5.571 3.482 15.115 1.00 89.12 111 VAL A O 1
ATOM 962 N N . GLU A 1 112 ? -3.852 3.850 16.511 1.00 92.69 112 GLU A N 1
ATOM 963 C CA . GLU A 1 112 ? -4.134 2.727 17.412 1.00 92.69 112 GLU A CA 1
ATOM 964 C C . GLU A 1 112 ? -5.503 2.864 18.087 1.00 92.69 112 GLU A C 1
ATOM 966 O O . GLU A 1 112 ? -6.299 1.927 18.040 1.00 92.69 112 GLU A O 1
ATOM 971 N N . ASP A 1 113 ? -5.817 4.043 18.628 1.00 91.94 113 ASP A N 1
ATOM 972 C CA . ASP A 1 113 ? -7.105 4.335 19.259 1.00 91.94 113 ASP A CA 1
ATOM 973 C C . ASP A 1 113 ? -8.267 4.208 18.272 1.00 91.94 113 ASP A C 1
ATOM 975 O O . ASP A 1 113 ? -9.329 3.674 18.606 1.00 91.94 113 ASP A O 1
ATOM 979 N N . PHE A 1 114 ? -8.087 4.705 17.045 1.00 90.38 114 PHE A N 1
ATOM 980 C CA . PHE A 1 114 ? -9.077 4.553 15.987 1.00 90.38 114 PHE A CA 1
ATOM 981 C C . PHE A 1 114 ? -9.298 3.071 15.664 1.00 90.38 114 PHE A C 1
ATOM 983 O O . PHE A 1 114 ? -10.428 2.592 15.724 1.00 90.38 114 PHE A O 1
ATOM 990 N N . LEU A 1 115 ? -8.235 2.312 15.396 1.00 92.62 115 LEU A N 1
ATOM 991 C CA . LEU A 1 115 ? -8.348 0.886 15.088 1.00 92.62 115 LEU A CA 1
ATOM 992 C C . LEU A 1 115 ? -9.020 0.110 16.227 1.00 92.62 115 LEU A C 1
ATOM 994 O O . LEU A 1 115 ? -9.930 -0.680 15.966 1.00 92.62 115 LEU A O 1
ATOM 998 N N . ALA A 1 116 ? -8.655 0.397 17.479 1.00 94.44 116 ALA A N 1
ATOM 999 C CA . ALA A 1 116 ? -9.237 -0.242 18.653 1.00 94.44 116 ALA A CA 1
ATOM 1000 C C . ALA A 1 116 ? -10.755 -0.005 18.752 1.00 94.44 116 ALA A C 1
ATOM 1002 O O . ALA A 1 116 ? -11.507 -0.951 18.996 1.00 94.44 116 ALA A O 1
ATOM 1003 N N . LYS A 1 117 ? -11.233 1.220 18.478 1.00 93.38 117 LYS A N 1
ATOM 1004 C CA . LYS A 1 117 ? -12.677 1.544 18.424 1.00 93.38 117 LYS A CA 1
ATOM 1005 C C . LYS A 1 117 ? -13.430 0.748 17.359 1.00 93.38 117 LYS A C 1
ATOM 1007 O O . LYS A 1 117 ? -14.626 0.512 17.506 1.00 93.38 117 LYS A O 1
ATOM 1012 N N . HIS A 1 118 ? -12.733 0.321 16.311 1.00 92.38 118 HIS A N 1
ATOM 1013 C CA . HIS A 1 118 ? -13.280 -0.477 15.218 1.00 92.38 118 HIS A CA 1
ATOM 1014 C C . HIS A 1 118 ? -12.932 -1.973 15.326 1.00 92.38 118 HIS A C 1
ATOM 1016 O O . HIS A 1 118 ? -13.109 -2.716 14.359 1.00 92.38 118 HIS A O 1
ATOM 1022 N N . GLY A 1 119 ? -12.470 -2.433 16.496 1.00 93.38 119 GLY A N 1
ATOM 1023 C CA . GLY A 1 119 ? -12.187 -3.848 16.755 1.00 93.38 119 GLY A CA 1
ATOM 1024 C C . GLY A 1 119 ? -11.027 -4.401 15.927 1.00 93.38 119 GLY A C 1
ATOM 1025 O O . GLY A 1 119 ? -11.045 -5.571 15.552 1.00 93.38 119 GLY A O 1
ATOM 1026 N N . LYS A 1 120 ? -10.055 -3.548 15.596 1.00 93.44 120 LYS A N 1
ATOM 1027 C CA . LYS A 1 120 ? -8.860 -3.871 14.816 1.00 93.44 120 LYS A CA 1
ATOM 1028 C C . LYS A 1 120 ? -7.602 -3.472 15.576 1.00 93.44 120 LYS A C 1
ATOM 1030 O O . LYS A 1 120 ? -7.616 -2.600 16.439 1.00 93.44 120 LYS A O 1
ATOM 1035 N N . THR A 1 121 ? -6.487 -4.072 15.194 1.00 95.00 121 THR A N 1
ATOM 1036 C CA . THR A 1 121 ? -5.148 -3.721 15.677 1.00 95.00 121 THR A CA 1
ATOM 1037 C C . THR A 1 121 ? -4.235 -3.334 14.519 1.00 95.00 121 THR A C 1
ATOM 1039 O O . THR A 1 121 ? -4.457 -3.719 13.368 1.00 95.00 121 THR A O 1
ATOM 1042 N N . VAL A 1 122 ? -3.161 -2.599 14.818 1.00 93.38 122 VAL A N 1
ATOM 1043 C CA . VAL A 1 122 ? -2.134 -2.252 13.822 1.00 93.38 122 VAL A CA 1
ATOM 1044 C C . VAL A 1 122 ? -1.526 -3.510 13.190 1.00 93.38 122 VAL A C 1
ATOM 1046 O O . VAL A 1 122 ? -1.273 -3.530 11.988 1.00 93.38 122 VAL A O 1
ATOM 1049 N N . ASP A 1 123 ? -1.330 -4.580 13.960 1.00 95.69 123 ASP A N 1
ATOM 1050 C CA . ASP A 1 123 ? -0.741 -5.819 13.445 1.00 95.69 123 ASP A CA 1
ATOM 1051 C C . ASP A 1 123 ? -1.676 -6.585 12.503 1.00 95.69 123 ASP A C 1
ATOM 1053 O O . ASP A 1 123 ? -1.215 -7.156 11.513 1.00 95.69 123 ASP A O 1
ATOM 1057 N N . GLU A 1 124 ? -2.990 -6.546 12.734 1.00 95.38 124 GLU A N 1
ATOM 1058 C CA . GLU A 1 124 ? -3.964 -7.089 11.780 1.00 95.38 124 GLU A CA 1
ATOM 1059 C C . GLU A 1 124 ? -3.956 -6.312 10.463 1.00 95.38 124 GLU A C 1
ATOM 1061 O O . GLU A 1 124 ? -3.913 -6.928 9.398 1.00 95.38 124 GLU A O 1
ATOM 1066 N N . ILE A 1 125 ? -3.927 -4.976 10.531 1.00 94.94 125 ILE A N 1
ATOM 1067 C CA . ILE A 1 125 ? -3.813 -4.107 9.350 1.00 94.94 125 ILE A CA 1
ATOM 1068 C C . ILE A 1 125 ? -2.527 -4.411 8.577 1.00 94.94 125 ILE A C 1
ATOM 1070 O O . ILE A 1 125 ? -2.565 -4.601 7.361 1.00 94.94 125 ILE A O 1
ATOM 1074 N N . ARG A 1 126 ? -1.389 -4.519 9.275 1.00 94.75 126 ARG A N 1
ATOM 1075 C CA . ARG A 1 126 ? -0.096 -4.878 8.670 1.00 94.75 126 ARG A CA 1
ATOM 1076 C C . ARG A 1 126 ? -0.166 -6.223 7.967 1.00 94.75 126 ARG A C 1
ATOM 1078 O O . ARG A 1 126 ? 0.260 -6.332 6.823 1.00 94.75 126 ARG A O 1
ATOM 1085 N N . LYS A 1 127 ? -0.711 -7.240 8.635 1.00 95.81 127 LYS A N 1
ATOM 1086 C CA . LYS A 1 127 ? -0.825 -8.592 8.081 1.00 95.81 127 LYS A CA 1
ATOM 1087 C C . LYS A 1 127 ? -1.711 -8.617 6.838 1.00 95.81 127 LYS A C 1
ATOM 1089 O O . LYS A 1 127 ? -1.387 -9.307 5.874 1.00 95.81 127 LYS A O 1
ATOM 1094 N N . GLU A 1 128 ? -2.813 -7.875 6.855 1.00 95.44 128 GLU A N 1
ATOM 1095 C CA . GLU A 1 128 ? -3.725 -7.769 5.721 1.00 95.44 128 GLU A CA 1
ATOM 1096 C C . GLU A 1 128 ? -3.064 -7.076 4.521 1.00 95.44 128 GLU A C 1
ATOM 1098 O O . GLU A 1 128 ? -3.067 -7.624 3.416 1.00 95.44 128 GLU A O 1
ATOM 1103 N N . ALA A 1 129 ? -2.417 -5.931 4.747 1.00 95.00 129 ALA A N 1
ATOM 1104 C CA . ALA A 1 129 ? -1.690 -5.208 3.710 1.00 95.00 129 ALA A CA 1
ATOM 1105 C C . ALA A 1 129 ? -0.508 -6.024 3.154 1.00 95.00 129 ALA A C 1
ATOM 1107 O O . ALA A 1 129 ? -0.363 -6.148 1.939 1.00 95.00 129 ALA A O 1
ATOM 1108 N N . ASP A 1 130 ? 0.281 -6.678 4.015 1.00 95.25 130 ASP A N 1
ATOM 1109 C CA . ASP A 1 130 ? 1.404 -7.531 3.604 1.00 95.25 130 ASP A CA 1
ATOM 1110 C C . ASP A 1 130 ? 0.924 -8.732 2.771 1.00 95.25 130 ASP A C 1
ATOM 1112 O O . ASP A 1 130 ? 1.601 -9.162 1.832 1.00 95.25 130 ASP A O 1
ATOM 1116 N N . ASN A 1 131 ? -0.257 -9.274 3.084 1.00 95.62 131 ASN A N 1
ATOM 1117 C CA . ASN A 1 131 ? -0.868 -10.350 2.313 1.00 95.62 131 ASN A CA 1
ATOM 1118 C C . ASN A 1 131 ? -1.247 -9.886 0.898 1.00 95.62 131 ASN A C 1
ATOM 1120 O O . ASN A 1 131 ? -0.958 -10.591 -0.071 1.00 95.62 131 ASN A O 1
ATOM 1124 N N . VAL A 1 132 ? -1.842 -8.697 0.759 1.00 93.94 132 VAL A N 1
ATOM 1125 C CA . VAL A 1 132 ? -2.161 -8.108 -0.553 1.00 93.94 132 VAL A CA 1
ATOM 1126 C C . VAL A 1 132 ? -0.886 -7.758 -1.318 1.00 93.94 132 VAL A C 1
ATOM 1128 O O . VAL A 1 132 ? -0.767 -8.106 -2.495 1.00 93.94 132 VAL A O 1
ATOM 1131 N N . LEU A 1 133 ? 0.108 -7.167 -0.653 1.00 93.06 133 LEU A N 1
ATOM 1132 C CA . LEU A 1 133 ? 1.411 -6.870 -1.243 1.00 93.06 133 LEU A CA 1
ATOM 1133 C C . LEU A 1 133 ? 2.039 -8.130 -1.853 1.00 93.06 133 LEU A C 1
ATOM 1135 O O . LEU A 1 133 ? 2.413 -8.141 -3.023 1.00 93.06 133 LEU A O 1
ATOM 1139 N N . ARG A 1 134 ? 2.117 -9.225 -1.092 1.00 92.75 134 ARG A N 1
ATOM 1140 C CA . ARG A 1 134 ? 2.752 -10.467 -1.559 1.00 92.75 134 ARG A CA 1
ATOM 1141 C C . ARG A 1 134 ? 1.939 -11.174 -2.638 1.00 92.75 134 ARG A C 1
ATOM 1143 O O . ARG A 1 134 ? 2.492 -11.565 -3.663 1.00 92.75 134 ARG A O 1
ATOM 1150 N N . ASN A 1 135 ? 0.637 -11.342 -2.416 1.00 91.69 135 ASN A N 1
ATOM 1151 C CA . ASN A 1 135 ? -0.183 -12.239 -3.233 1.00 91.69 135 ASN A CA 1
ATOM 1152 C C . ASN A 1 135 ? -0.850 -11.565 -4.435 1.00 91.69 135 ASN A C 1
ATOM 1154 O O . ASN A 1 135 ? -1.261 -12.268 -5.360 1.00 91.69 135 ASN A O 1
ATOM 1158 N N . LYS A 1 136 ? -0.936 -10.231 -4.441 1.00 89.44 136 LYS A N 1
ATOM 1159 C CA . LYS A 1 136 ? -1.443 -9.436 -5.564 1.00 89.44 136 LYS A CA 1
ATOM 1160 C C . LYS A 1 136 ? -0.313 -8.638 -6.206 1.00 89.44 136 LYS A C 1
ATOM 1162 O O . LYS A 1 136 ? 0.065 -8.933 -7.330 1.00 89.44 136 LYS A O 1
ATOM 1167 N N . VAL A 1 137 ? 0.264 -7.683 -5.478 1.00 89.56 137 VAL A N 1
ATOM 1168 C CA . VAL A 1 137 ? 1.153 -6.654 -6.049 1.00 89.56 137 VAL A CA 1
ATOM 1169 C C . VAL A 1 137 ? 2.453 -7.251 -6.593 1.00 89.56 137 VAL A C 1
ATOM 1171 O O . VAL A 1 137 ? 2.787 -7.057 -7.760 1.00 89.56 137 VAL A O 1
ATOM 1174 N N . LEU A 1 138 ? 3.186 -8.007 -5.771 1.00 88.25 138 LEU A N 1
ATOM 1175 C CA . LEU A 1 138 ? 4.447 -8.632 -6.181 1.00 88.25 138 LEU A CA 1
ATOM 1176 C C . LEU A 1 138 ? 4.216 -9.765 -7.183 1.00 88.25 138 LEU A C 1
ATOM 1178 O O . LEU A 1 138 ? 5.002 -9.943 -8.114 1.00 88.25 138 LEU A O 1
ATOM 1182 N N . LYS A 1 139 ? 3.112 -10.502 -7.034 1.00 87.44 139 LYS A N 1
ATOM 1183 C CA . LYS A 1 139 ? 2.728 -11.538 -7.992 1.00 87.44 139 LYS A CA 1
ATOM 1184 C C . LYS A 1 139 ? 2.472 -10.937 -9.373 1.00 87.44 139 LYS A C 1
ATOM 1186 O O . LYS A 1 139 ? 3.103 -11.372 -10.331 1.00 87.44 139 LYS A O 1
ATOM 1191 N N . ASP A 1 140 ? 1.638 -9.904 -9.470 1.00 87.00 140 ASP A N 1
ATOM 1192 C CA . ASP A 1 140 ? 1.361 -9.202 -10.725 1.00 87.00 140 ASP A CA 1
ATOM 1193 C C . ASP A 1 140 ? 2.648 -8.617 -11.321 1.00 87.00 140 ASP A C 1
ATOM 1195 O O . ASP A 1 140 ? 2.919 -8.822 -12.505 1.00 87.00 140 ASP A O 1
ATOM 1199 N N . TRP A 1 141 ? 3.504 -7.999 -10.500 1.00 83.75 141 TRP A N 1
ATOM 1200 C CA . TRP A 1 141 ? 4.812 -7.494 -10.925 1.00 83.75 141 TRP A CA 1
ATOM 1201 C C . TRP A 1 141 ? 5.663 -8.558 -11.632 1.00 83.75 141 TRP A C 1
ATOM 1203 O O . TRP A 1 141 ? 6.123 -8.340 -12.754 1.00 83.75 141 TRP A O 1
ATOM 1213 N N . THR A 1 142 ? 5.819 -9.738 -11.022 1.00 84.56 142 THR A N 1
ATOM 1214 C CA . THR A 1 142 ? 6.621 -10.832 -11.603 1.00 84.56 142 THR A CA 1
ATOM 1215 C C . THR A 1 142 ? 6.080 -11.382 -12.926 1.00 84.56 142 THR A C 1
ATOM 1217 O O . THR A 1 142 ? 6.827 -12.017 -13.668 1.00 84.56 142 THR A O 1
ATOM 1220 N N . THR A 1 143 ? 4.815 -11.116 -13.273 1.00 83.31 143 THR A N 1
ATOM 1221 C CA . THR A 1 143 ? 4.261 -11.510 -14.582 1.00 83.31 143 THR A CA 1
ATOM 1222 C C . THR A 1 143 ? 4.638 -10.555 -15.715 1.00 83.31 143 THR A C 1
ATOM 1224 O O . THR A 1 143 ? 4.661 -10.959 -16.877 1.00 83.31 143 THR A O 1
ATOM 1227 N N . ILE A 1 144 ? 4.938 -9.292 -15.400 1.00 77.75 144 ILE A N 1
ATOM 1228 C CA . ILE A 1 144 ? 5.217 -8.243 -16.397 1.00 77.75 144 ILE A CA 1
ATOM 1229 C C . ILE A 1 144 ? 6.676 -7.818 -16.445 1.00 77.75 144 ILE A C 1
ATOM 1231 O O . ILE A 1 144 ? 7.115 -7.230 -17.439 1.00 77.75 144 ILE A O 1
ATOM 1235 N N . TYR A 1 145 ? 7.421 -8.145 -15.396 1.00 73.75 145 TYR A N 1
ATOM 1236 C CA . TYR A 1 145 ? 8.837 -7.895 -15.276 1.00 73.75 145 TYR A CA 1
ATOM 1237 C C . TYR A 1 145 ? 9.514 -9.154 -14.745 1.00 73.75 145 TYR A C 1
ATOM 1239 O O . TYR A 1 145 ? 9.148 -9.671 -13.691 1.00 73.75 145 TYR A O 1
ATOM 1247 N N . SER A 1 146 ? 10.512 -9.650 -15.477 1.00 65.88 146 SER A N 1
ATOM 1248 C CA . SER A 1 146 ? 11.349 -10.767 -15.038 1.00 65.88 146 SER A CA 1
ATOM 1249 C C . SER A 1 146 ? 12.238 -10.311 -13.883 1.00 65.88 146 SER A C 1
ATOM 1251 O O . SER A 1 146 ? 13.399 -9.952 -14.077 1.00 65.88 146 SER A O 1
ATOM 1253 N N . SER A 1 147 ? 11.650 -10.272 -12.688 1.00 60.31 147 SER A N 1
ATOM 1254 C CA . SER A 1 147 ? 12.357 -10.010 -11.441 1.00 60.31 147 SER A CA 1
ATOM 1255 C C . SER A 1 147 ? 13.425 -11.085 -11.257 1.00 60.31 147 SER A C 1
ATOM 1257 O O . SER A 1 147 ? 13.129 -12.271 -11.401 1.00 60.31 147 SER A O 1
ATOM 1259 N N . ARG A 1 148 ? 14.662 -10.658 -11.002 1.00 56.78 148 ARG A N 1
ATOM 1260 C CA . ARG A 1 148 ? 15.778 -11.544 -10.661 1.00 56.78 148 ARG A CA 1
ATOM 1261 C C . ARG A 1 148 ? 15.844 -11.762 -9.160 1.00 56.78 148 ARG A C 1
ATOM 1263 O O . ARG A 1 148 ? 15.430 -10.827 -8.437 1.00 56.78 148 ARG A O 1
#

Radius of gyration: 15.92 Å; chains: 1; bounding box: 40×33×40 Å

Secondary structure (DSSP, 8-state):
----THHHHHTSGGGG-TTEEEE----SSTTEEEEEEPGGGS-TTEEEEEEEEEEEETTEEEEEEEEEEEPTT-S-EEEEEEEEETTTTEEEEEEEEE-TTS-S---HHHHHHHHHHTT--HHHHHHHHHHHIIIIIIHHHHHHS---

Sequence (148 aa):
DYHNYTFLWKGRTFYKLKGLKIVDNDSQEISIHSIDYKSVDLPNTIHSLGYYFYFGFQEMTKVGIEMRLRIPNTETSINVDYLYDVNNQQLERFIWYHDEKSERYYHQSQVEDFLAKHGKTVDEIRKEADNVLRNKVLKDWTTIYSSR

Foldseek 3Di:
DVPPVVCVVVVCLCVVDPFKDFDQPPDPPAAKGKIWGHPVPDDPQWPTWIWIWGDCPVDWTKIKIWTWGDQPPDPKTKIWMWIATPVVRDTDIDIDIDDPPDPDDDDPVVRQVVQVVSVHGPVNVVVVVVCCCVPPVVVSVCVSDVDD